Protein AF-A0A378IUX1-F1 (afdb_monomer_lite)

Structure (mmCIF, N/CA/C/O backbone):
data_AF-A0A378IUX1-F1
#
_entry.id   AF-A0A378IUX1-F1
#
loop_
_atom_site.group_PDB
_atom_site.id
_atom_site.type_symbol
_atom_site.label_atom_id
_atom_site.label_alt_id
_atom_site.label_comp_id
_atom_site.label_asym_id
_atom_site.label_entity_id
_atom_site.label_seq_id
_atom_site.pdbx_PDB_ins_code
_atom_site.Cartn_x
_atom_site.Cartn_y
_atom_site.Cartn_z
_atom_site.occupancy
_atom_site.B_iso_or_equiv
_atom_site.auth_seq_id
_atom_site.auth_comp_id
_atom_site.auth_asym_id
_atom_site.auth_atom_id
_atom_site.pdbx_PDB_model_num
ATOM 1 N N . MET A 1 1 ? 16.741 -1.127 6.888 1.00 83.56 1 MET A N 1
ATOM 2 C CA . MET A 1 1 ? 15.355 -0.860 6.449 1.00 83.56 1 MET A CA 1
ATOM 3 C C . MET A 1 1 ? 14.398 -1.537 7.403 1.00 83.56 1 MET A C 1
ATOM 5 O O . MET A 1 1 ? 14.775 -2.522 8.029 1.00 83.56 1 MET A O 1
ATOM 9 N N . THR A 1 2 ? 13.186 -1.009 7.507 1.00 84.69 2 THR A N 1
ATOM 10 C CA . THR A 1 2 ? 12.166 -1.514 8.423 1.00 84.69 2 THR A CA 1
ATOM 11 C C . THR A 1 2 ? 10.949 -1.941 7.622 1.00 84.69 2 THR A C 1
ATOM 13 O O . THR A 1 2 ? 10.458 -1.163 6.807 1.00 84.69 2 THR A O 1
ATOM 16 N N . ALA A 1 3 ? 10.473 -3.161 7.853 1.00 89.38 3 ALA A N 1
ATOM 17 C CA . ALA A 1 3 ? 9.149 -3.585 7.415 1.00 89.38 3 ALA A CA 1
ATOM 18 C C . ALA A 1 3 ? 8.216 -3.563 8.625 1.00 89.38 3 ALA A C 1
ATOM 20 O O . ALA A 1 3 ? 8.625 -3.911 9.732 1.00 89.38 3 ALA A O 1
ATOM 21 N N . PHE A 1 4 ? 6.982 -3.123 8.429 1.00 88.31 4 PHE A N 1
ATOM 22 C CA . PHE A 1 4 ? 5.976 -3.065 9.480 1.00 88.31 4 PHE A CA 1
ATOM 23 C C . PHE A 1 4 ? 4.612 -3.413 8.896 1.00 88.31 4 PHE A C 1
ATOM 25 O O . PHE A 1 4 ? 4.411 -3.400 7.682 1.00 88.31 4 PHE A O 1
ATOM 32 N N . LYS A 1 5 ? 3.671 -3.714 9.782 1.00 90.12 5 LYS A N 1
ATOM 33 C CA . LYS A 1 5 ? 2.271 -3.929 9.443 1.00 90.12 5 LYS A CA 1
ATOM 34 C C . LYS A 1 5 ? 1.439 -2.894 10.183 1.00 90.12 5 LYS A C 1
ATOM 36 O O . LYS A 1 5 ? 1.731 -2.570 11.329 1.00 90.12 5 LYS A O 1
ATOM 41 N N . ALA A 1 6 ? 0.407 -2.396 9.522 1.00 90.25 6 ALA A N 1
ATOM 42 C CA . ALA A 1 6 ? -0.575 -1.499 10.103 1.00 90.25 6 ALA A CA 1
ATOM 43 C C . ALA A 1 6 ? -1.974 -1.970 9.707 1.00 90.25 6 ALA A C 1
ATOM 45 O O . ALA A 1 6 ? -2.153 -2.559 8.638 1.00 90.25 6 ALA A O 1
ATOM 46 N N . TYR A 1 7 ? -2.958 -1.700 10.559 1.00 91.31 7 TYR A N 1
ATOM 47 C CA . TYR A 1 7 ? -4.359 -1.852 10.194 1.00 91.31 7 TYR A CA 1
ATOM 48 C C . TYR A 1 7 ? -4.957 -0.506 9.865 1.00 91.31 7 TYR A C 1
ATOM 50 O O . TYR A 1 7 ? -4.741 0.471 10.577 1.00 91.31 7 TYR A O 1
ATOM 58 N N . ILE A 1 8 ? -5.747 -0.497 8.802 1.00 92.31 8 ILE A N 1
ATOM 59 C CA . ILE A 1 8 ? -6.495 0.661 8.350 1.00 92.31 8 ILE A CA 1
ATOM 60 C C . ILE A 1 8 ? -7.976 0.298 8.411 1.00 92.31 8 ILE A C 1
ATOM 62 O O . ILE A 1 8 ? -8.383 -0.750 7.907 1.00 92.31 8 ILE A O 1
ATOM 66 N N . LYS A 1 9 ? -8.784 1.165 9.019 1.00 94.75 9 LYS A N 1
ATOM 67 C CA . LYS A 1 9 ? -10.243 1.072 9.021 1.00 94.75 9 LYS A CA 1
ATOM 68 C C . LYS A 1 9 ? -10.832 2.450 8.775 1.00 94.75 9 LYS A C 1
ATOM 70 O O . LYS A 1 9 ? -10.573 3.386 9.517 1.00 94.75 9 LYS A O 1
ATOM 75 N N . THR A 1 10 ? -11.676 2.552 7.759 1.00 96.56 10 THR A N 1
ATOM 76 C CA . THR A 1 10 ? -12.397 3.781 7.425 1.00 96.56 10 THR A CA 1
ATOM 77 C C . THR A 1 10 ? -13.798 3.442 6.922 1.00 96.56 10 THR A C 1
ATOM 79 O O . THR A 1 10 ? -14.038 2.343 6.417 1.00 96.56 10 THR A O 1
ATOM 82 N N . LYS A 1 11 ? -14.730 4.385 7.078 1.00 96.62 11 LYS A N 1
ATOM 83 C CA . LYS A 1 11 ? -16.038 4.364 6.401 1.00 96.62 11 LYS A CA 1
ATOM 84 C C . LYS A 1 11 ? -16.059 5.243 5.144 1.00 96.62 11 LYS A C 1
ATOM 86 O O . LYS A 1 11 ? -17.016 5.175 4.385 1.00 96.62 11 LYS A O 1
ATOM 91 N N . LYS A 1 12 ? -15.018 6.049 4.929 1.00 97.75 12 LYS A N 1
ATOM 92 C CA . LYS A 1 1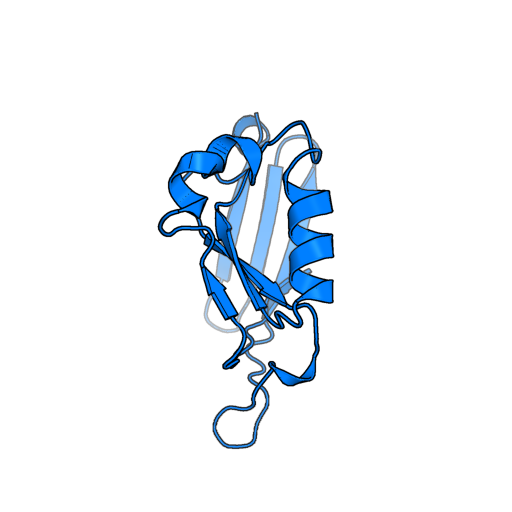2 ? -14.832 6.963 3.796 1.00 97.75 12 LYS A CA 1
ATOM 93 C C . LYS A 1 12 ? -13.653 6.492 2.945 1.00 97.75 12 LYS A C 1
ATOM 95 O O . LYS A 1 12 ? -12.683 7.216 2.722 1.00 97.75 12 LYS A O 1
ATOM 100 N N . GLY A 1 13 ? -13.725 5.226 2.546 1.00 97.12 13 GLY A N 1
ATOM 101 C CA . GLY A 1 13 ? -12.757 4.595 1.663 1.00 97.12 13 GLY A CA 1
ATOM 102 C C . GLY A 1 13 ? -13.263 4.542 0.226 1.00 97.12 13 GLY A C 1
ATOM 103 O O . GLY A 1 13 ? -14.470 4.473 -0.000 1.00 97.12 13 GLY A O 1
ATOM 104 N N . ILE A 1 14 ? -12.345 4.519 -0.737 1.00 97.31 14 ILE A N 1
ATOM 105 C CA . ILE A 1 14 ? -12.668 4.271 -2.147 1.00 97.31 14 ILE A CA 1
ATOM 106 C C . ILE A 1 14 ? -11.730 3.218 -2.737 1.00 97.31 14 ILE A C 1
ATOM 108 O O . ILE A 1 14 ? -10.532 3.199 -2.463 1.00 97.31 14 ILE A O 1
ATOM 112 N N . ASP A 1 15 ? -12.281 2.307 -3.533 1.00 97.69 15 ASP A N 1
ATOM 113 C CA . ASP A 1 15 ? -11.512 1.271 -4.217 1.00 97.69 15 ASP A CA 1
ATOM 114 C C . ASP A 1 15 ? -11.394 1.623 -5.704 1.00 97.69 15 ASP A C 1
ATOM 116 O O . ASP A 1 15 ? -12.325 1.407 -6.483 1.00 97.69 15 ASP A O 1
ATOM 120 N N . LEU A 1 16 ? -10.244 2.178 -6.104 1.00 97.75 16 LEU A N 1
ATOM 121 C CA . LEU A 1 16 ? -9.990 2.561 -7.497 1.00 97.75 16 LEU A CA 1
ATOM 122 C C . LEU A 1 16 ? -9.730 1.344 -8.403 1.00 97.75 16 LEU A C 1
ATOM 124 O O . LEU A 1 16 ? -9.610 1.504 -9.615 1.00 97.75 16 LEU A O 1
ATOM 128 N N . THR A 1 17 ? -9.668 0.130 -7.842 1.00 96.50 17 THR A N 1
ATOM 129 C CA . THR A 1 17 ? -9.558 -1.129 -8.603 1.00 96.50 17 THR A CA 1
ATOM 130 C C . THR A 1 17 ? -10.921 -1.651 -9.075 1.00 96.50 17 THR A C 1
ATOM 132 O O . THR A 1 17 ? -11.009 -2.683 -9.744 1.00 96.50 17 THR A O 1
ATOM 135 N N . LYS A 1 18 ? -12.015 -0.957 -8.732 1.00 97.25 18 LYS A N 1
ATOM 136 C CA . LYS A 1 18 ? -13.395 -1.327 -9.085 1.00 97.25 18 LYS A CA 1
ATOM 137 C C . LYS A 1 18 ? -14.023 -0.321 -10.037 1.00 97.25 18 LYS A C 1
ATOM 139 O O . LYS A 1 18 ? -13.520 0.782 -10.228 1.00 97.25 18 LYS A O 1
ATOM 144 N N . ALA A 1 19 ? -15.141 -0.713 -10.643 1.00 95.62 19 ALA A N 1
ATOM 145 C CA . ALA A 1 19 ? -15.924 0.182 -11.482 1.00 95.62 19 ALA A CA 1
ATOM 146 C C . ALA A 1 19 ? -16.419 1.403 -10.673 1.00 95.62 19 ALA A C 1
ATOM 148 O O . ALA A 1 19 ? -16.801 1.243 -9.513 1.00 95.62 19 ALA A O 1
ATOM 149 N N . PRO A 1 20 ? -16.432 2.611 -11.267 1.00 95.62 20 PRO A N 1
ATOM 150 C CA . PRO A 1 20 ? -16.059 2.910 -12.656 1.00 95.62 20 PRO A CA 1
ATOM 151 C C . PRO A 1 20 ? -14.546 3.116 -12.884 1.00 95.62 20 PRO A C 1
ATOM 153 O O . PRO A 1 20 ? -14.118 3.259 -14.025 1.00 95.62 20 PRO A O 1
ATOM 156 N N . PHE A 1 21 ? -13.732 3.147 -11.827 1.00 96.88 21 PHE A N 1
ATOM 157 C CA . PHE A 1 21 ? -12.320 3.552 -11.872 1.00 96.88 21 PHE A CA 1
ATOM 158 C C . PHE A 1 21 ? -11.396 2.554 -12.562 1.00 96.88 21 PHE A C 1
ATOM 160 O O . PHE A 1 21 ? -10.434 2.970 -13.205 1.00 96.88 21 PHE A O 1
ATOM 167 N N . ASN A 1 22 ? -11.710 1.261 -12.507 1.00 95.19 22 ASN A N 1
ATOM 168 C CA . ASN A 1 22 ? -10.942 0.241 -13.219 1.00 95.19 22 ASN A CA 1
ATOM 169 C C . ASN A 1 22 ? -10.911 0.469 -14.744 1.00 95.19 22 ASN A C 1
ATOM 171 O O . ASN A 1 22 ? -9.926 0.127 -15.390 1.00 95.19 22 ASN A O 1
ATOM 175 N N . GLY A 1 23 ? -11.925 1.130 -15.320 1.00 96.44 23 GLY A N 1
ATOM 176 C CA . GLY A 1 23 ? -11.923 1.553 -16.726 1.00 96.44 23 GLY A CA 1
ATOM 177 C C . GLY A 1 23 ? -10.889 2.640 -17.056 1.00 96.44 23 GLY A C 1
ATOM 178 O O . GLY A 1 23 ? -10.551 2.832 -18.221 1.00 96.44 23 GLY A O 1
ATOM 179 N N . TYR A 1 24 ? -10.356 3.321 -16.038 1.00 96.19 24 TYR A N 1
ATOM 180 C CA . TYR A 1 24 ? -9.362 4.395 -16.145 1.00 96.19 24 TYR A CA 1
ATOM 181 C C . TYR A 1 24 ? -8.023 4.019 -15.498 1.00 96.19 24 TYR A C 1
ATOM 183 O O . TYR A 1 24 ? -7.192 4.885 -15.219 1.00 96.19 24 TYR A O 1
ATOM 191 N N . GLN A 1 25 ? -7.801 2.731 -15.235 1.00 94.12 25 GLN A N 1
ATOM 192 C CA . GLN A 1 25 ? -6.627 2.242 -14.517 1.00 94.12 25 GLN A CA 1
ATOM 193 C C . GLN A 1 25 ? -5.308 2.695 -15.161 1.00 94.12 25 GLN A C 1
ATOM 195 O O . GLN A 1 25 ? -4.394 3.114 -14.457 1.00 94.12 25 GLN A O 1
ATOM 200 N N . ASN A 1 26 ? -5.208 2.663 -16.493 1.00 93.94 26 ASN A N 1
ATOM 201 C CA . ASN A 1 26 ? -3.988 3.059 -17.207 1.00 93.94 26 ASN A CA 1
ATOM 202 C C . ASN A 1 26 ? -3.645 4.544 -17.010 1.00 93.94 26 ASN A C 1
ATOM 204 O O . ASN A 1 26 ? -2.472 4.918 -16.996 1.00 93.94 26 ASN A O 1
ATOM 208 N N . GLN A 1 27 ? -4.664 5.386 -16.849 1.00 96.38 27 GLN A N 1
ATOM 209 C CA . GLN A 1 27 ? -4.530 6.813 -16.590 1.00 96.38 27 GLN A CA 1
ATOM 210 C C . GLN A 1 27 ? -4.223 7.075 -15.110 1.00 96.38 27 GLN A C 1
ATOM 212 O O . GLN A 1 27 ? -3.307 7.836 -14.796 1.00 96.38 27 GLN A O 1
ATOM 217 N N . ILE A 1 28 ? -4.957 6.419 -14.205 1.00 95.88 28 ILE A N 1
ATOM 218 C CA . ILE A 1 28 ? -4.809 6.562 -12.748 1.00 95.88 28 ILE A CA 1
ATOM 219 C C . ILE A 1 28 ? -3.442 6.041 -12.276 1.00 95.88 28 ILE A C 1
ATOM 221 O O . ILE A 1 28 ? -2.794 6.682 -11.452 1.00 95.88 28 ILE A O 1
ATOM 225 N N . SER A 1 29 ? -2.976 4.921 -12.829 1.00 95.12 29 SER A N 1
ATOM 226 C CA . SER A 1 29 ? -1.724 4.247 -12.459 1.00 95.12 29 SER A CA 1
ATOM 227 C C . SER A 1 29 ? -0.663 4.343 -13.560 1.00 95.12 29 SER A C 1
ATOM 229 O O . SER A 1 29 ? 0.093 3.401 -13.807 1.00 95.12 29 SER A O 1
ATOM 231 N N . SER A 1 30 ? -0.578 5.493 -14.231 1.00 94.56 30 SER A N 1
ATOM 232 C CA . SER A 1 30 ? 0.441 5.727 -15.256 1.00 94.56 30 SER A CA 1
ATOM 233 C C . SER A 1 30 ? 1.855 5.747 -14.661 1.00 94.56 30 SER A C 1
ATOM 235 O O . SER A 1 30 ? 2.148 6.432 -13.682 1.00 94.56 30 SER A O 1
ATOM 237 N N . LYS A 1 31 ? 2.785 5.025 -15.303 1.00 91.69 31 LYS A N 1
ATOM 238 C CA . LYS A 1 31 ? 4.217 5.026 -14.943 1.00 91.69 31 LYS A CA 1
ATOM 239 C C . LYS A 1 31 ? 4.911 6.365 -15.222 1.00 91.69 31 LYS A C 1
ATOM 241 O O . LYS A 1 31 ? 5.981 6.608 -14.666 1.00 91.69 31 LYS A O 1
ATOM 246 N N . LYS A 1 32 ? 4.352 7.176 -16.128 1.00 94.38 32 LYS A N 1
ATOM 247 C CA . LYS A 1 32 ? 5.047 8.304 -16.777 1.00 94.38 32 LYS A CA 1
ATOM 248 C C . LYS A 1 32 ? 4.402 9.664 -16.532 1.00 94.38 32 LYS A C 1
ATOM 250 O O . LYS A 1 32 ? 5.079 10.673 -16.678 1.00 94.38 32 LYS A O 1
ATOM 255 N N . SER A 1 33 ? 3.117 9.698 -16.195 1.00 95.25 33 SER A N 1
ATOM 256 C CA . SER A 1 33 ? 2.369 10.939 -16.002 1.00 95.25 33 SER A CA 1
ATOM 257 C C . SER A 1 33 ? 1.526 10.852 -14.742 1.00 95.25 33 SER A C 1
ATOM 259 O O . SER A 1 33 ? 0.982 9.798 -14.428 1.00 95.25 33 SER A O 1
ATOM 261 N N . TYR A 1 34 ? 1.397 11.976 -14.048 1.00 94.06 34 TYR A N 1
ATOM 262 C CA . TYR A 1 34 ? 0.513 12.109 -12.895 1.00 94.06 34 TYR A CA 1
ATOM 263 C C . TYR A 1 34 ? -0.747 12.929 -13.200 1.00 94.06 34 TYR A C 1
ATOM 265 O O . TYR A 1 34 ? -1.540 13.154 -12.290 1.00 94.06 34 TYR A O 1
ATOM 273 N N . GLU A 1 35 ? -0.953 13.316 -14.463 1.00 97.06 35 GLU A N 1
ATOM 274 C CA . GLU A 1 35 ? -2.026 14.203 -14.939 1.00 97.06 35 GLU A CA 1
ATOM 275 C C . GLU A 1 35 ? -3.426 13.810 -14.453 1.00 97.06 35 GLU A C 1
ATOM 277 O O . GLU A 1 35 ? -4.204 14.680 -14.092 1.00 97.06 35 GLU A O 1
ATOM 282 N N . TYR A 1 36 ? -3.734 12.513 -14.374 1.00 96.44 36 TYR A N 1
ATOM 283 C CA . TYR A 1 36 ? -5.024 12.034 -13.865 1.00 96.44 36 TYR A CA 1
ATOM 284 C C . TYR A 1 36 ? -4.992 11.754 -12.359 1.00 96.44 36 TYR A C 1
ATOM 286 O O . TYR A 1 36 ? -5.921 12.101 -11.633 1.00 96.44 36 TYR A O 1
ATOM 294 N N . SER A 1 37 ? -3.911 11.141 -11.871 1.00 96.69 37 SER A N 1
ATOM 295 C CA . SER A 1 37 ? -3.783 10.732 -10.464 1.00 96.69 37 SER A CA 1
ATOM 296 C C . SER A 1 37 ? -3.745 11.904 -9.473 1.00 96.69 37 SER A C 1
ATOM 298 O O . SER A 1 37 ? -4.297 11.792 -8.380 1.00 96.69 37 SER A O 1
ATOM 300 N N . GLN A 1 38 ? -3.119 13.030 -9.834 1.00 97.00 38 GLN A N 1
ATOM 301 C CA . GLN A 1 38 ? -2.973 14.188 -8.949 1.00 97.00 38 GLN A CA 1
ATOM 302 C C . GLN A 1 38 ? -4.298 14.936 -8.749 1.00 97.00 38 GLN A C 1
ATOM 304 O O . GLN A 1 38 ? -4.694 15.084 -7.590 1.00 97.00 38 GLN A O 1
ATOM 309 N N . PRO A 1 39 ? -5.028 15.344 -9.810 1.00 98.12 39 PRO A N 1
ATOM 310 C CA . PRO A 1 39 ? -6.359 15.926 -9.654 1.00 98.12 39 PRO A CA 1
ATOM 311 C C . PRO A 1 39 ? -7.338 14.966 -8.983 1.00 98.12 39 PRO A C 1
ATOM 313 O O . PRO A 1 39 ? -8.065 15.374 -8.083 1.00 98.12 39 PRO A O 1
ATOM 316 N N . LEU A 1 40 ? -7.314 13.673 -9.338 1.00 97.75 40 LEU A N 1
ATOM 317 C CA . LEU A 1 40 ? -8.145 12.673 -8.661 1.00 97.75 40 LEU A CA 1
ATOM 318 C C . LEU A 1 40 ? -7.848 12.633 -7.156 1.00 97.75 40 LEU A C 1
ATOM 320 O O . LEU A 1 40 ? -8.769 12.651 -6.346 1.00 97.75 40 LEU A O 1
ATOM 324 N N . GLY A 1 41 ? -6.570 12.632 -6.773 1.00 97.56 41 GLY A N 1
ATOM 325 C CA . GLY A 1 41 ? -6.163 12.675 -5.372 1.00 97.56 41 GLY A CA 1
ATOM 326 C C . GLY A 1 41 ? -6.591 13.951 -4.645 1.00 97.56 41 GLY A C 1
ATOM 327 O O . GLY A 1 41 ? -7.017 13.881 -3.494 1.00 97.56 41 GLY A O 1
ATOM 328 N N . MET A 1 42 ? -6.512 15.107 -5.306 1.00 98.12 42 MET A N 1
ATOM 329 C CA . MET A 1 42 ? -7.013 16.381 -4.779 1.00 98.12 42 MET A CA 1
ATOM 330 C C . MET A 1 42 ? -8.522 16.310 -4.522 1.00 98.12 42 MET A C 1
ATOM 332 O O . MET A 1 42 ? -8.945 16.495 -3.383 1.00 98.12 42 MET A O 1
ATOM 336 N N . HIS A 1 43 ? -9.311 15.930 -5.530 1.00 98.12 43 HIS A N 1
ATOM 337 C CA . HIS A 1 43 ? -10.765 15.815 -5.402 1.00 98.12 43 HIS A CA 1
ATOM 338 C C . HIS A 1 43 ? -11.180 14.788 -4.339 1.00 98.12 43 HIS A C 1
ATOM 340 O O . HIS A 1 43 ? -12.135 15.018 -3.604 1.00 98.12 43 HIS A O 1
ATOM 346 N N . MET A 1 44 ? -10.458 13.667 -4.204 1.00 97.81 44 MET A N 1
ATOM 347 C CA . MET A 1 44 ? -10.719 12.694 -3.136 1.00 97.81 44 MET A CA 1
ATOM 348 C C . MET A 1 44 ? -10.503 13.304 -1.744 1.00 97.81 44 MET A C 1
ATOM 350 O O . MET A 1 44 ? -11.329 13.088 -0.857 1.00 97.81 44 MET A O 1
ATOM 354 N N . ARG A 1 45 ? -9.434 14.089 -1.540 1.00 97.12 45 ARG A N 1
ATOM 355 C CA . ARG A 1 45 ? -9.212 14.795 -0.264 1.00 97.12 45 ARG A CA 1
ATOM 356 C C . ARG A 1 45 ? -10.311 15.817 0.013 1.00 97.12 45 ARG A C 1
ATOM 358 O O . ARG A 1 45 ? -10.819 15.856 1.128 1.00 97.12 45 ARG A O 1
ATOM 365 N N . GLU A 1 46 ? -10.697 16.606 -0.988 1.00 98.12 46 GLU A N 1
ATOM 366 C CA . GLU A 1 46 ? -11.769 17.609 -0.874 1.00 98.12 46 GLU A CA 1
ATOM 367 C C . GLU A 1 46 ? -13.133 16.970 -0.577 1.00 98.12 46 GLU A C 1
ATOM 369 O O . GLU A 1 46 ? -13.904 17.493 0.223 1.00 98.12 46 GLU A O 1
ATOM 374 N N . ALA A 1 47 ? -13.398 15.791 -1.143 1.00 97.81 47 ALA A N 1
ATOM 375 C CA . ALA A 1 47 ? -14.585 14.987 -0.856 1.00 97.81 47 ALA A CA 1
ATOM 376 C C . ALA A 1 47 ? -14.539 14.276 0.514 1.00 97.81 47 ALA A C 1
ATOM 378 O O . ALA A 1 47 ? -15.486 13.578 0.882 1.00 97.81 47 ALA A O 1
ATOM 379 N N . GLY A 1 48 ? -13.452 14.425 1.278 1.00 97.94 48 GLY A N 1
ATOM 380 C CA . GLY A 1 48 ? -13.302 13.836 2.607 1.00 97.94 48 GLY A CA 1
ATOM 381 C C . GLY A 1 48 ? -13.020 12.333 2.608 1.00 97.94 48 GLY A C 1
ATOM 382 O O . GLY A 1 48 ? -13.322 11.668 3.600 1.00 97.94 48 GLY A O 1
ATOM 383 N N . ILE A 1 49 ? -12.463 11.786 1.522 1.00 98.38 49 ILE A N 1
ATOM 384 C CA . ILE A 1 49 ? -11.934 10.417 1.498 1.00 98.38 49 ILE A CA 1
ATOM 385 C C . ILE A 1 49 ? -10.737 10.331 2.445 1.00 98.38 49 ILE A C 1
ATOM 387 O O . ILE A 1 49 ? -9.862 11.195 2.451 1.00 98.38 49 ILE A O 1
ATOM 391 N N . GLU A 1 50 ? -10.681 9.263 3.232 1.00 98.31 50 GLU A N 1
ATOM 392 C CA . GLU A 1 50 ? -9.640 9.065 4.246 1.00 98.31 50 GLU A CA 1
ATOM 393 C C . GLU A 1 50 ? -8.606 8.022 3.797 1.00 98.31 50 GLU A C 1
ATOM 395 O O . GLU A 1 50 ? -7.434 8.109 4.165 1.00 98.31 50 GLU A O 1
ATOM 400 N N . ALA A 1 51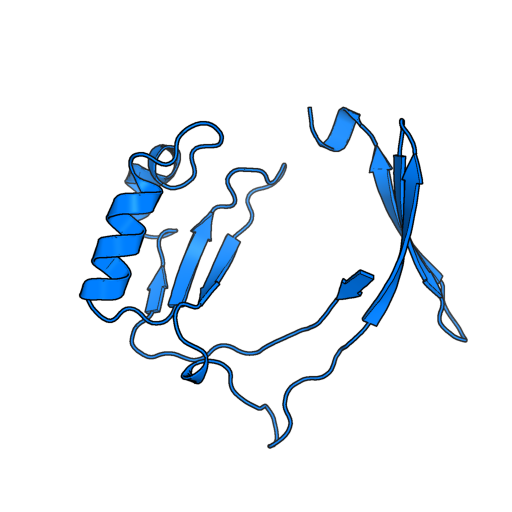 ? -9.017 7.053 2.972 1.00 98.12 51 ALA A N 1
ATOM 401 C CA . ALA A 1 51 ? -8.150 6.002 2.444 1.00 98.12 51 ALA A CA 1
ATOM 402 C C . ALA A 1 51 ? -8.606 5.527 1.064 1.00 98.12 51 ALA A C 1
ATOM 404 O O . ALA A 1 51 ? -9.791 5.597 0.737 1.00 98.12 51 ALA A O 1
ATOM 405 N N . PHE A 1 52 ? -7.691 4.975 0.274 1.00 97.81 52 PHE A N 1
ATOM 406 C CA . PHE A 1 52 ? -8.057 4.371 -1.002 1.00 97.81 52 PHE A CA 1
ATOM 407 C C . PHE A 1 52 ? -7.129 3.242 -1.434 1.00 97.81 52 PHE A C 1
ATOM 409 O O . PHE A 1 52 ? -5.958 3.198 -1.054 1.00 97.81 52 PHE A O 1
ATOM 416 N N . LEU A 1 53 ? -7.673 2.330 -2.239 1.00 97.88 53 LEU A N 1
ATOM 417 C CA . LEU A 1 53 ? -6.922 1.279 -2.922 1.00 97.88 53 LEU A CA 1
ATOM 418 C C . LEU A 1 53 ? -6.667 1.685 -4.370 1.00 97.88 53 LEU A C 1
ATOM 420 O O . LEU A 1 53 ? -7.537 2.279 -5.004 1.00 97.88 53 LEU A O 1
ATOM 424 N N . PHE A 1 54 ? -5.490 1.359 -4.897 1.00 97.00 54 PHE A N 1
ATOM 425 C CA . PHE A 1 54 ? -5.134 1.625 -6.290 1.00 97.00 54 PHE A CA 1
ATOM 426 C C . PHE A 1 54 ? -4.141 0.592 -6.814 1.00 97.00 54 PHE A C 1
ATOM 428 O O . PHE A 1 54 ? -3.366 0.016 -6.051 1.00 97.00 54 PHE A O 1
ATOM 435 N N . GLU A 1 55 ? -4.133 0.361 -8.123 1.00 95.44 55 GLU A N 1
ATOM 436 C CA . GLU A 1 55 ? -3.178 -0.567 -8.721 1.00 95.44 55 GLU A CA 1
ATOM 437 C C . GLU A 1 55 ? -1.773 0.031 -8.783 1.00 95.44 55 GLU A C 1
ATOM 439 O O . GLU A 1 55 ? -1.578 1.209 -9.096 1.00 95.44 55 GLU A O 1
ATOM 444 N N . SER A 1 56 ? -0.768 -0.788 -8.494 1.00 94.00 56 SER A N 1
ATOM 445 C CA . SER A 1 56 ? 0.624 -0.379 -8.569 1.00 94.00 56 SER A CA 1
ATOM 446 C C . SER A 1 56 ? 1.019 -0.095 -10.011 1.00 94.00 56 SER A C 1
ATOM 448 O O . SER A 1 56 ? 1.046 -0.988 -10.851 1.00 94.00 56 SER A O 1
ATOM 450 N N . ALA A 1 57 ? 1.439 1.142 -10.274 1.00 92.19 57 ALA A N 1
ATOM 451 C CA . ALA A 1 57 ? 1.973 1.521 -11.575 1.00 92.19 57 ALA A CA 1
ATOM 452 C C . ALA A 1 57 ? 3.242 0.734 -11.947 1.00 92.19 57 ALA A C 1
ATOM 454 O O . ALA A 1 57 ? 3.567 0.640 -13.121 1.00 92.19 57 ALA A O 1
ATOM 455 N N . ARG A 1 58 ? 4.006 0.206 -10.974 1.00 87.06 58 ARG A N 1
ATOM 456 C CA . ARG A 1 58 ? 5.378 -0.303 -11.188 1.00 87.06 58 ARG A CA 1
ATOM 457 C C . ARG A 1 58 ? 5.568 -1.788 -10.887 1.00 87.06 58 ARG A C 1
ATOM 459 O O . ARG A 1 58 ? 6.650 -2.301 -11.143 1.00 87.06 58 ARG A O 1
ATOM 466 N N . ALA A 1 59 ? 4.567 -2.473 -10.340 1.00 85.12 59 ALA A N 1
ATOM 467 C CA . ALA A 1 59 ? 4.717 -3.884 -10.008 1.00 85.12 59 ALA A CA 1
ATOM 468 C C . ALA A 1 59 ? 4.806 -4.745 -11.283 1.00 85.12 59 ALA A C 1
ATOM 470 O O . ALA A 1 59 ? 4.058 -4.527 -12.235 1.00 85.12 59 ALA A O 1
ATOM 471 N N . LYS A 1 60 ? 5.725 -5.724 -11.301 1.00 79.31 60 LYS A N 1
ATOM 472 C CA . LYS A 1 60 ? 5.834 -6.714 -12.391 1.00 79.31 60 LYS A CA 1
ATOM 473 C C . LYS A 1 60 ? 4.584 -7.596 -12.495 1.00 79.31 60 LYS A C 1
ATOM 475 O O . LYS A 1 60 ? 4.196 -7.981 -13.589 1.00 79.31 60 LYS A O 1
ATOM 480 N N . GLN A 1 61 ? 3.984 -7.920 -11.351 1.00 82.81 61 GLN A N 1
ATOM 481 C CA . GLN A 1 61 ? 2.710 -8.630 -11.241 1.00 82.81 61 GLN A CA 1
ATOM 482 C C . GLN A 1 61 ? 1.630 -7.659 -10.751 1.00 82.81 61 GLN A C 1
ATOM 484 O O . GLN A 1 61 ? 1.975 -6.746 -9.993 1.00 82.81 61 G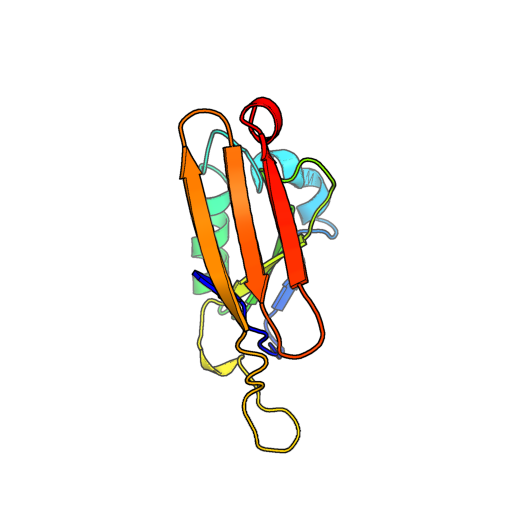LN A O 1
ATOM 489 N N . PRO A 1 62 ? 0.348 -7.840 -11.128 1.00 79.44 62 PRO A N 1
ATOM 490 C CA . PRO A 1 62 ? -0.738 -7.013 -10.614 1.00 79.44 62 PRO A CA 1
ATOM 491 C C . PRO A 1 62 ? -0.706 -6.966 -9.084 1.00 79.44 62 PRO A C 1
ATOM 493 O O . PRO A 1 62 ? -0.716 -7.998 -8.413 1.00 79.44 62 PRO A O 1
ATOM 496 N N . GLY A 1 63 ? -0.617 -5.758 -8.532 1.00 90.25 63 GLY A N 1
ATOM 497 C CA . GLY A 1 63 ? -0.487 -5.533 -7.098 1.00 90.25 63 GLY A CA 1
ATOM 498 C C . GLY A 1 63 ? -1.285 -4.312 -6.679 1.00 90.25 63 GLY A C 1
ATOM 499 O O . GLY A 1 63 ? -1.278 -3.299 -7.376 1.00 90.25 63 GLY A O 1
ATOM 500 N N . ILE A 1 64 ? -1.968 -4.411 -5.541 1.00 95.31 64 ILE A N 1
ATOM 501 C CA . ILE A 1 64 ? -2.793 -3.334 -4.994 1.00 95.31 64 ILE A CA 1
ATOM 502 C C . ILE A 1 64 ? -1.992 -2.604 -3.922 1.00 95.31 64 ILE A C 1
ATOM 504 O O . ILE A 1 64 ? -1.497 -3.210 -2.972 1.00 95.31 64 ILE A O 1
ATOM 508 N N . ASN A 1 65 ? -1.901 -1.291 -4.071 1.00 96.25 65 ASN A N 1
ATOM 509 C CA . ASN A 1 65 ? -1.412 -0.393 -3.045 1.00 96.25 65 ASN A CA 1
ATOM 510 C C . ASN A 1 65 ? -2.583 0.167 -2.239 1.00 96.25 65 ASN A C 1
ATOM 512 O O . ASN A 1 65 ? -3.703 0.306 -2.734 1.00 96.25 65 ASN A O 1
ATOM 516 N N . VAL A 1 66 ? -2.286 0.550 -1.002 1.00 96.00 66 VAL A N 1
ATOM 517 C CA . VAL A 1 66 ? -3.188 1.308 -0.139 1.00 96.00 66 VAL A CA 1
ATOM 518 C C . VAL A 1 66 ? -2.579 2.674 0.139 1.00 96.00 66 VAL A C 1
ATOM 520 O O . VAL A 1 66 ? -1.373 2.797 0.362 1.00 96.00 66 VAL A O 1
ATOM 523 N N . ALA A 1 67 ? -3.414 3.701 0.127 1.00 96.31 67 ALA A N 1
ATOM 524 C CA . ALA A 1 67 ? -3.059 5.050 0.523 1.00 96.31 67 ALA A CA 1
ATOM 525 C C . ALA A 1 67 ? -3.968 5.524 1.659 1.00 96.31 67 ALA A C 1
ATOM 527 O O . ALA A 1 67 ? -5.149 5.185 1.718 1.00 96.31 67 ALA A O 1
ATOM 528 N N . ALA A 1 68 ? -3.387 6.321 2.551 1.00 96.81 68 ALA A N 1
ATOM 529 C CA . ALA A 1 68 ? -4.038 6.933 3.698 1.00 96.81 68 ALA A CA 1
ATOM 530 C C . ALA A 1 68 ? -3.819 8.446 3.624 1.00 96.81 68 ALA A C 1
ATOM 532 O O . ALA A 1 68 ? -2.682 8.896 3.460 1.00 96.81 68 ALA A O 1
ATOM 533 N N . TYR A 1 69 ? -4.887 9.230 3.728 1.00 97.25 69 TYR A N 1
ATOM 534 C CA . TYR A 1 69 ? -4.806 10.689 3.773 1.00 97.25 69 TYR A CA 1
ATOM 535 C C . TYR A 1 69 ? -4.801 11.247 5.184 1.00 97.25 69 TYR A C 1
ATOM 537 O O . TYR A 1 69 ? -4.258 12.333 5.385 1.00 97.25 69 TYR A O 1
ATOM 545 N N . THR A 1 70 ? -5.356 10.512 6.143 1.00 95.44 70 THR A N 1
ATOM 546 C CA . THR A 1 70 ? -5.438 10.954 7.530 1.00 95.44 70 THR A CA 1
ATOM 547 C C . THR A 1 70 ? -4.968 9.839 8.470 1.00 95.44 70 THR A C 1
ATOM 549 O O . THR A 1 70 ? -5.104 8.658 8.138 1.00 95.44 70 THR A O 1
ATOM 552 N N . PRO A 1 71 ? -4.350 10.167 9.616 1.00 94.69 71 PRO A N 1
ATOM 553 C CA . PRO A 1 71 ? -3.811 9.161 10.527 1.00 94.69 71 PRO A CA 1
ATOM 554 C C . PRO A 1 71 ? -4.880 8.450 11.378 1.00 94.69 71 PRO A C 1
ATOM 556 O O . PRO A 1 71 ? -4.618 7.380 11.920 1.00 94.69 71 PRO A O 1
ATOM 559 N N . GLU A 1 72 ? -6.090 8.996 11.498 1.00 94.56 72 GLU A N 1
ATOM 560 C CA . GLU A 1 72 ? -7.155 8.484 12.379 1.00 94.56 72 GLU A CA 1
ATOM 561 C C . GLU A 1 72 ? -7.699 7.123 11.931 1.00 94.56 72 GLU A C 1
ATOM 563 O O . GLU A 1 72 ? -8.305 6.398 12.720 1.00 94.56 72 GLU A O 1
ATOM 568 N N . ILE A 1 73 ? -7.466 6.753 10.671 1.00 95.19 73 ILE A N 1
ATOM 569 C CA . ILE A 1 73 ? -7.866 5.453 10.131 1.00 95.19 73 ILE A CA 1
ATOM 570 C C . ILE A 1 73 ? -6.973 4.310 10.620 1.00 95.19 73 ILE A C 1
ATOM 572 O O . ILE A 1 73 ? -7.331 3.144 10.438 1.00 95.19 73 ILE A O 1
ATOM 576 N N . PHE A 1 74 ? -5.793 4.610 11.176 1.00 93.38 74 PHE A N 1
ATOM 577 C CA . PHE A 1 74 ? -4.890 3.586 11.684 1.00 93.38 74 PHE A CA 1
ATOM 578 C C . PHE A 1 74 ? -5.393 3.079 13.031 1.00 93.38 74 PHE A C 1
ATOM 580 O O . PHE A 1 74 ? -5.415 3.808 14.022 1.00 93.38 74 PHE A O 1
ATOM 587 N N . ILE A 1 75 ? -5.784 1.807 13.076 1.00 91.94 75 ILE A N 1
ATOM 588 C CA . ILE A 1 75 ? -6.377 1.208 14.272 1.00 91.94 75 ILE A CA 1
ATOM 589 C C . ILE A 1 75 ? -5.425 0.241 14.969 1.00 91.94 75 ILE A C 1
ATOM 591 O O . ILE A 1 75 ? -4.524 -0.355 14.373 1.00 91.94 75 ILE A O 1
ATOM 595 N N . LYS A 1 76 ? -5.684 0.062 16.261 1.00 89.12 76 LYS A N 1
ATOM 596 C CA . LYS A 1 76 ? -5.072 -0.968 17.093 1.00 89.12 76 LYS A CA 1
ATOM 597 C C . LYS A 1 76 ? -5.811 -2.295 16.929 1.00 89.12 76 LYS A C 1
ATOM 599 O O . LYS A 1 76 ? -7.018 -2.316 16.700 1.00 89.12 76 LYS A O 1
ATOM 604 N N . GLU A 1 77 ? -5.099 -3.396 17.115 1.00 80.06 77 GLU A N 1
ATOM 605 C CA . GLU A 1 77 ? -5.685 -4.720 17.327 1.00 80.06 77 GLU A CA 1
ATOM 606 C C . GLU A 1 77 ? -5.379 -5.147 18.766 1.00 80.06 77 GLU A C 1
ATOM 608 O O . GLU A 1 77 ? -4.241 -5.029 19.213 1.00 80.06 77 GLU A O 1
ATOM 613 N N . LYS A 1 78 ? -6.394 -5.605 19.514 1.00 80.38 78 LYS A N 1
ATOM 614 C CA . LYS A 1 78 ? -6.268 -5.966 20.944 1.00 80.38 78 LYS A CA 1
ATOM 615 C C . LYS A 1 78 ? -5.615 -4.854 21.788 1.00 80.38 78 LYS A C 1
ATOM 617 O O . LYS A 1 78 ? -4.699 -5.109 22.563 1.00 80.38 78 LYS A O 1
ATOM 622 N N . ASP A 1 79 ? -6.051 -3.613 21.571 1.00 75.94 79 ASP A N 1
ATOM 623 C CA . ASP A 1 79 ? -5.551 -2.399 22.238 1.00 75.94 79 ASP A CA 1
ATOM 624 C C . ASP A 1 79 ? -4.052 -2.103 22.068 1.00 75.94 79 ASP A C 1
ATOM 626 O O . ASP A 1 79 ? -3.504 -1.207 22.718 1.00 75.94 79 ASP A O 1
ATOM 630 N N . GLN A 1 80 ? -3.396 -2.763 21.113 1.00 73.88 80 GLN A N 1
ATOM 631 C CA . GLN A 1 80 ? -2.010 -2.508 20.742 1.00 73.88 80 GLN A CA 1
ATOM 632 C C . GLN A 1 80 ? -1.923 -2.137 19.261 1.00 73.88 80 GLN A C 1
ATOM 634 O O . GLN A 1 80 ? -2.593 -2.716 18.404 1.00 73.88 80 GLN A O 1
ATOM 639 N N . TYR A 1 81 ? -1.098 -1.141 18.933 1.00 67.25 81 TYR A N 1
ATOM 640 C CA . TYR A 1 81 ? -0.705 -0.972 17.537 1.00 67.25 81 TYR A CA 1
ATOM 641 C C . TYR A 1 81 ? 0.086 -2.213 17.142 1.00 67.25 81 TYR A C 1
ATOM 643 O O . TYR A 1 81 ? 0.976 -2.625 17.889 1.00 67.25 81 TYR A O 1
ATOM 651 N N . ILE A 1 82 ? -0.229 -2.813 15.992 1.00 70.62 82 ILE A N 1
ATOM 652 C CA . ILE A 1 82 ? 0.602 -3.908 15.501 1.00 70.62 82 ILE A CA 1
ATOM 653 C C . ILE A 1 82 ? 2.028 -3.394 15.336 1.00 70.62 82 ILE A C 1
ATOM 655 O O . ILE A 1 82 ? 2.294 -2.464 14.579 1.00 70.62 82 ILE A O 1
ATOM 659 N N . SER A 1 83 ? 2.949 -4.060 16.018 1.00 64.62 83 SER A N 1
ATOM 660 C CA . SER A 1 83 ? 4.382 -3.852 15.901 1.00 64.62 83 SER A CA 1
ATOM 661 C C . SER A 1 83 ? 5.040 -5.141 15.414 1.00 64.62 83 SER A C 1
ATOM 663 O O . SER A 1 83 ? 5.922 -5.700 16.053 1.00 64.62 83 SER A O 1
ATOM 665 N N . SER A 1 84 ? 4.668 -5.618 14.222 1.00 74.69 84 SER A N 1
ATOM 666 C CA . SER A 1 84 ? 5.487 -6.611 13.506 1.00 74.69 84 SER A CA 1
ATOM 667 C C . SER A 1 84 ? 6.673 -5.914 12.826 1.00 74.69 84 SER A C 1
ATOM 669 O O . SER A 1 84 ? 6.891 -6.054 11.622 1.00 74.69 84 SER A O 1
ATOM 671 N N . ILE A 1 85 ? 7.376 -5.074 13.589 1.00 85.56 85 ILE A N 1
ATOM 672 C CA . ILE A 1 85 ? 8.533 -4.328 13.113 1.00 85.56 85 ILE A CA 1
ATOM 673 C C . ILE A 1 85 ? 9.641 -5.340 12.866 1.00 85.56 85 ILE A C 1
ATOM 675 O O . ILE A 1 85 ? 10.109 -6.019 13.777 1.00 85.56 85 ILE A O 1
ATOM 679 N N . GLN A 1 86 ? 10.064 -5.433 11.617 1.00 89.38 86 GLN A N 1
ATOM 680 C CA . GLN A 1 86 ? 11.163 -6.279 11.200 1.00 89.38 86 GLN A CA 1
ATOM 681 C C . GLN A 1 86 ? 12.326 -5.399 10.768 1.00 89.38 86 GLN A C 1
ATOM 683 O O . GLN A 1 86 ? 12.167 -4.499 9.939 1.00 89.38 86 GLN A O 1
ATOM 688 N N . ASN A 1 87 ? 13.509 -5.697 11.298 1.00 89.12 87 ASN A N 1
ATOM 689 C CA . ASN A 1 87 ? 14.743 -5.037 10.903 1.00 89.12 87 ASN A CA 1
ATOM 690 C C . ASN A 1 87 ? 15.417 -5.837 9.789 1.00 89.12 87 ASN A C 1
ATOM 692 O O . ASN A 1 87 ? 15.835 -6.977 9.984 1.00 89.12 87 ASN A O 1
ATOM 696 N N . TRP A 1 88 ? 15.526 -5.213 8.621 1.00 93.88 88 TRP A N 1
ATOM 697 C CA . TRP A 1 88 ? 16.136 -5.788 7.430 1.00 93.88 88 TRP A CA 1
ATOM 698 C C . TRP A 1 88 ? 17.443 -5.068 7.116 1.00 93.88 88 TRP A C 1
ATOM 700 O O . TRP A 1 88 ? 17.489 -3.834 7.001 1.00 93.88 88 TRP A O 1
ATOM 710 N N . ARG A 1 89 ? 18.513 -5.838 6.921 1.00 94.88 89 ARG A N 1
ATOM 711 C CA . ARG A 1 89 ? 19.760 -5.335 6.350 1.00 94.88 89 ARG A CA 1
ATOM 712 C C . ARG A 1 89 ? 19.571 -5.195 4.845 1.00 94.88 89 ARG A C 1
ATOM 714 O O . ARG A 1 89 ? 19.227 -6.170 4.191 1.00 94.88 89 ARG A O 1
ATOM 721 N N . CYS A 1 90 ? 19.807 -3.999 4.317 1.00 95.44 90 CYS A N 1
ATOM 722 C CA . CYS A 1 90 ? 19.827 -3.745 2.880 1.00 95.44 90 CYS A CA 1
ATOM 723 C C . CYS A 1 90 ? 21.282 -3.607 2.428 1.00 95.44 90 CYS A C 1
ATOM 725 O O . CYS A 1 90 ? 22.033 -2.825 3.016 1.00 95.44 90 CYS A O 1
ATOM 727 N N . LEU A 1 91 ? 21.676 -4.378 1.421 1.00 93.75 91 LEU A N 1
ATOM 728 C CA . LEU A 1 91 ? 22.954 -4.262 0.731 1.00 93.75 91 LEU A CA 1
ATOM 729 C C . LEU A 1 91 ? 22.664 -4.015 -0.743 1.00 93.75 91 LEU A C 1
ATOM 731 O O . LEU A 1 91 ? 21.963 -4.799 -1.370 1.00 93.75 91 LEU A O 1
ATOM 735 N N . ALA A 1 92 ? 23.206 -2.936 -1.293 1.00 93.31 92 ALA A N 1
ATOM 736 C CA . ALA A 1 92 ? 22.996 -2.570 -2.684 1.00 93.31 92 ALA A CA 1
ATOM 737 C C . ALA A 1 92 ? 24.336 -2.317 -3.374 1.00 93.31 92 ALA A C 1
ATOM 739 O O . ALA A 1 92 ? 25.233 -1.688 -2.811 1.00 93.31 92 ALA A O 1
ATOM 740 N N . ASN A 1 93 ? 24.458 -2.798 -4.606 1.00 92.31 93 ASN A N 1
ATOM 741 C CA . ASN A 1 93 ? 25.516 -2.421 -5.535 1.00 92.31 93 ASN A CA 1
ATOM 742 C C . ASN A 1 93 ? 24.919 -2.201 -6.935 1.00 92.31 93 ASN A C 1
ATOM 744 O O . ASN A 1 93 ? 23.708 -2.275 -7.121 1.00 92.31 93 ASN A O 1
ATOM 748 N N . LYS A 1 94 ? 25.771 -1.937 -7.933 1.00 91.31 94 LYS A N 1
ATOM 749 C CA . LYS A 1 94 ? 25.343 -1.642 -9.312 1.00 91.31 94 LYS A CA 1
ATOM 750 C C . LYS A 1 94 ? 24.499 -2.735 -9.993 1.00 91.31 94 LYS A C 1
ATOM 752 O O . LYS A 1 94 ? 23.824 -2.436 -10.969 1.00 91.31 94 LYS A O 1
ATOM 757 N N . ASN A 1 95 ? 24.567 -3.977 -9.517 1.00 90.12 95 ASN A N 1
ATOM 758 C CA . ASN A 1 95 ? 23.947 -5.137 -10.157 1.00 90.12 95 ASN A CA 1
ATOM 759 C C . ASN A 1 95 ? 22.800 -5.731 -9.331 1.00 90.12 95 ASN A C 1
ATOM 761 O O . ASN A 1 95 ? 21.908 -6.352 -9.904 1.00 90.12 95 ASN A O 1
ATOM 765 N N . VAL A 1 96 ? 22.849 -5.599 -8.001 1.00 92.44 96 VAL A N 1
ATOM 766 C CA . VAL A 1 96 ? 21.921 -6.285 -7.097 1.00 92.44 96 VAL A CA 1
ATOM 767 C C . VAL A 1 96 ? 21.575 -5.442 -5.875 1.00 92.44 96 VAL A C 1
ATOM 769 O O . VAL A 1 96 ? 22.430 -4.758 -5.303 1.00 92.44 96 VAL A O 1
ATOM 772 N N . ILE A 1 97 ? 20.320 -5.554 -5.450 1.00 94.50 97 ILE A N 1
ATOM 773 C CA . ILE A 1 97 ? 19.826 -5.111 -4.149 1.00 94.50 97 ILE A CA 1
ATOM 774 C C . ILE A 1 97 ? 19.389 -6.354 -3.377 1.00 94.50 97 ILE A C 1
ATOM 776 O O . ILE A 1 97 ? 18.523 -7.099 -3.829 1.00 94.50 97 ILE A O 1
ATOM 780 N N . GLU A 1 98 ? 19.978 -6.575 -2.206 1.00 95.06 98 GLU A N 1
ATOM 781 C CA . GLU A 1 98 ? 19.646 -7.677 -1.309 1.00 95.06 98 GLU A CA 1
ATOM 782 C C . GLU A 1 98 ? 19.098 -7.150 0.021 1.00 95.06 98 GLU A C 1
ATOM 784 O O . GLU A 1 98 ? 19.708 -6.305 0.681 1.00 95.06 98 GLU A O 1
ATOM 789 N N . PHE A 1 99 ? 17.970 -7.711 0.448 1.00 95.75 99 PHE A N 1
ATOM 790 C CA . PHE A 1 99 ? 17.420 -7.566 1.787 1.00 95.75 99 PHE A CA 1
ATOM 791 C C . PHE A 1 99 ? 17.607 -8.871 2.551 1.00 95.75 99 PHE A C 1
ATOM 793 O O . PHE A 1 99 ? 17.067 -9.903 2.162 1.00 95.75 99 PHE A O 1
ATOM 800 N N . THR A 1 100 ? 18.339 -8.825 3.660 1.00 95.69 100 THR A N 1
ATOM 801 C CA . THR A 1 100 ? 18.530 -9.972 4.551 1.00 95.69 100 THR A CA 1
ATOM 802 C C . THR A 1 100 ? 17.969 -9.662 5.937 1.00 95.69 100 THR A C 1
ATOM 804 O O . THR A 1 100 ? 18.278 -8.619 6.521 1.00 95.69 100 THR A O 1
ATOM 807 N N . ARG A 1 101 ? 17.206 -10.601 6.497 1.00 93.69 101 ARG A N 1
ATOM 808 C CA . ARG A 1 101 ? 16.784 -10.620 7.901 1.00 93.69 101 ARG A CA 1
ATOM 809 C C . ARG A 1 101 ? 17.386 -11.844 8.574 1.00 93.69 101 ARG A C 1
ATOM 811 O O . ARG A 1 101 ? 17.221 -12.960 8.090 1.00 93.69 101 ARG A O 1
ATOM 818 N N . ILE A 1 102 ? 18.128 -11.616 9.653 1.00 89.06 102 ILE A N 1
ATOM 819 C CA . ILE A 1 102 ? 18.758 -12.675 10.445 1.00 89.06 102 ILE A CA 1
ATOM 820 C C . ILE A 1 102 ? 17.991 -12.770 11.756 1.00 89.06 102 ILE A C 1
ATOM 822 O O . ILE A 1 102 ? 17.862 -11.780 12.473 1.00 89.06 102 ILE A O 1
ATOM 826 N N . GLU A 1 103 ? 17.493 -13.959 12.047 1.00 86.06 103 GLU A N 1
ATOM 827 C CA . GLU A 1 103 ? 16.877 -14.328 13.313 1.00 86.06 103 GLU A CA 1
ATOM 828 C C . GLU A 1 103 ? 17.725 -15.415 13.985 1.00 86.06 103 GLU A C 1
ATOM 830 O O . GLU A 1 103 ? 18.659 -15.950 13.391 1.00 86.06 103 GLU A O 1
ATOM 835 N N . ILE A 1 104 ? 17.404 -15.759 15.234 1.00 86.25 104 ILE A N 1
ATOM 836 C CA . ILE A 1 104 ? 18.168 -16.753 16.008 1.00 86.25 104 ILE A CA 1
ATOM 837 C C . ILE A 1 104 ? 18.170 -18.127 15.317 1.00 86.25 104 ILE A C 1
ATOM 839 O O . ILE A 1 104 ? 19.176 -18.829 15.352 1.00 86.25 104 ILE A O 1
ATOM 843 N N . LEU A 1 105 ? 17.054 -18.503 14.685 1.00 91.12 105 LEU A N 1
ATOM 844 C CA . LEU A 1 105 ? 16.854 -19.829 14.085 1.00 91.12 105 LEU A CA 1
ATOM 845 C C . LEU A 1 105 ? 16.732 -19.805 12.556 1.00 91.12 105 LEU A C 1
ATOM 847 O O . LEU A 1 105 ? 16.642 -20.863 11.939 1.00 91.12 105 LEU A O 1
ATOM 851 N N . ALA A 1 106 ? 16.696 -18.625 11.936 1.00 88.38 106 ALA A N 1
ATOM 852 C CA . ALA A 1 106 ? 16.397 -18.493 10.517 1.00 88.38 106 ALA A CA 1
ATOM 853 C C . ALA A 1 106 ? 17.134 -17.320 9.870 1.00 88.38 106 ALA A C 1
ATOM 855 O O . ALA A 1 106 ? 17.502 -16.336 10.512 1.00 88.38 106 ALA A O 1
ATOM 856 N N . ARG A 1 107 ? 17.306 -17.416 8.552 1.00 91.50 107 ARG A N 1
ATOM 857 C CA . ARG A 1 107 ? 17.758 -16.313 7.710 1.00 91.50 107 ARG A CA 1
ATOM 858 C C . ARG A 1 107 ? 16.843 -16.210 6.504 1.00 91.50 107 ARG A C 1
ATOM 860 O O . ARG A 1 107 ? 16.781 -17.128 5.693 1.00 91.50 107 ARG A O 1
ATOM 867 N N . GLU A 1 108 ? 16.195 -15.065 6.365 1.00 94.25 108 GLU A N 1
ATOM 868 C CA . GLU A 1 108 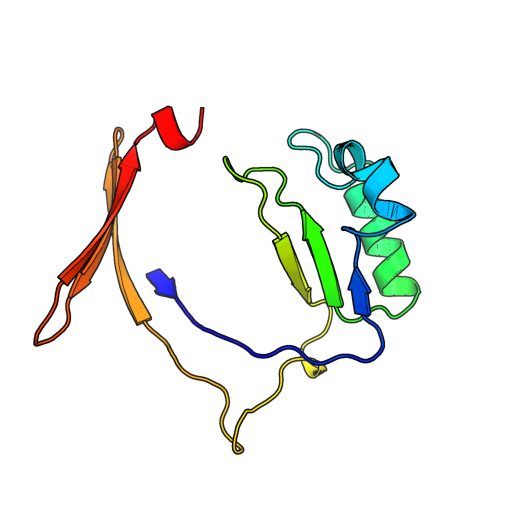? 15.407 -14.730 5.186 1.00 94.25 108 GLU A CA 1
ATOM 869 C C . GLU A 1 108 ? 16.177 -13.779 4.285 1.00 94.25 108 GLU A C 1
ATOM 871 O O . GLU A 1 108 ? 16.901 -12.893 4.754 1.00 94.25 108 GLU A O 1
ATOM 876 N N . ARG A 1 109 ? 16.017 -13.969 2.976 1.00 94.19 109 ARG A N 1
ATOM 877 C CA . ARG A 1 109 ? 16.753 -13.216 1.971 1.00 94.19 109 ARG A CA 1
ATOM 878 C C . ARG A 1 109 ? 15.905 -12.973 0.736 1.00 94.19 109 ARG A C 1
ATOM 880 O O . ARG A 1 109 ? 15.388 -13.916 0.147 1.00 94.19 109 ARG A O 1
ATOM 887 N N . TRP A 1 110 ? 15.862 -11.718 0.318 1.00 93.00 110 TRP A N 1
ATOM 888 C CA . TRP A 1 110 ? 15.264 -11.268 -0.932 1.00 93.00 110 TRP A CA 1
ATOM 889 C C . TRP A 1 110 ? 16.335 -10.571 -1.753 1.00 93.00 110 TRP A C 1
ATOM 891 O O . TRP A 1 110 ? 17.098 -9.776 -1.212 1.00 93.00 110 TRP A O 1
ATOM 901 N N . SER A 1 111 ? 16.411 -10.874 -3.042 1.00 93.44 111 SER A N 1
ATOM 902 C CA . SER A 1 111 ? 17.424 -10.328 -3.938 1.00 93.44 111 SER A CA 1
ATOM 903 C C . SER A 1 111 ? 16.763 -9.908 -5.237 1.00 93.44 111 SER A C 1
ATOM 905 O O . SER A 1 111 ? 15.993 -10.679 -5.802 1.00 93.44 111 SER A O 1
ATOM 907 N N . PHE A 1 112 ? 17.100 -8.713 -5.703 1.00 91.12 112 PHE A N 1
ATOM 908 C CA . PHE A 1 112 ? 16.576 -8.123 -6.927 1.00 91.12 112 PHE A CA 1
ATOM 909 C C . PHE A 1 112 ? 17.746 -7.679 -7.799 1.00 91.12 112 PHE A C 1
ATOM 911 O O . PHE A 1 112 ? 18.657 -6.998 -7.320 1.00 91.12 112 PHE A O 1
ATOM 918 N N . SER A 1 113 ? 17.734 -8.093 -9.058 1.00 91.25 113 SER A N 1
ATOM 919 C CA . SER A 1 113 ? 18.711 -7.694 -10.070 1.00 91.25 113 SER A CA 1
ATOM 920 C C . SER A 1 113 ? 18.304 -6.382 -10.742 1.00 91.25 113 SER A C 1
ATOM 922 O O . SER A 1 113 ? 17.182 -5.908 -10.575 1.00 91.25 113 SER A O 1
ATOM 924 N N . LYS A 1 114 ? 19.203 -5.779 -11.524 1.00 83.75 114 LYS A N 1
ATOM 925 C CA . LYS A 1 114 ? 18.867 -4.601 -12.342 1.00 83.75 114 LYS A CA 1
ATOM 926 C C . LYS A 1 114 ? 17.704 -4.878 -13.305 1.00 83.75 114 LYS A C 1
ATOM 928 O O . LYS A 1 114 ? 16.791 -4.063 -13.396 1.00 83.75 114 LYS A O 1
ATOM 933 N N . ASP A 1 115 ? 17.691 -6.065 -13.904 1.00 84.25 115 ASP A N 1
ATOM 934 C CA . ASP A 1 115 ? 16.652 -6.549 -14.825 1.00 84.25 115 ASP A CA 1
ATOM 935 C C . ASP A 1 115 ? 15.284 -6.727 -14.129 1.00 84.25 115 ASP A C 1
ATOM 937 O O . ASP A 1 115 ? 14.258 -6.995 -14.760 1.00 84.25 115 ASP A O 1
ATOM 941 N N . ASP A 1 116 ? 15.232 -6.570 -12.799 1.00 78.31 116 ASP A N 1
ATOM 942 C CA . ASP A 1 116 ? 13.979 -6.506 -12.058 1.00 78.31 116 ASP A CA 1
ATOM 943 C C . ASP A 1 116 ? 13.239 -5.174 -12.141 1.00 78.31 116 ASP A C 1
ATOM 945 O O . ASP A 1 116 ? 12.078 -5.089 -11.729 1.00 78.31 116 ASP A O 1
ATOM 949 N N . PHE A 1 117 ? 13.866 -4.159 -12.728 1.00 72.31 117 PHE A N 1
ATOM 950 C CA . PHE A 1 117 ? 13.328 -2.803 -12.786 1.00 72.31 117 PHE A CA 1
ATOM 951 C C . PHE A 1 117 ? 13.354 -2.184 -14.191 1.00 72.31 117 PHE A C 1
ATOM 953 O O . PHE A 1 117 ? 12.933 -1.035 -14.339 1.00 72.31 117 PHE A O 1
ATOM 960 N N . GLU A 1 118 ? 13.816 -2.935 -15.194 1.00 63.19 118 GLU A N 1
ATOM 961 C CA . GLU A 1 118 ? 13.754 -2.603 -16.628 1.00 63.19 118 GLU A CA 1
ATOM 962 C C . GLU A 1 118 ? 12.530 -3.260 -17.285 1.00 63.19 118 GLU A C 1
ATOM 964 O O . GLU A 1 118 ? 11.863 -2.567 -18.089 1.00 63.19 118 GLU A O 1
#

Organism: NCBI:txid453

Secondary structure (DSSP, 8-state):
-EE---EE--SSEEETTSTTGGGGHHHHT-SS--TTHHHHHHHHHHTT--EEEEE-SS-SS--EEEEESSGGGEE-BTTB-----EE-EEEE-SSEEEEEEE-SS-EEEEEEEGGG--

Foldseek 3Di:
DKDFDWAFADPQEEECCDPPNVVVQCVCLPPPDCVPVPVVVVVSVVVVRAKYWHWHSQDPDTDIDIDGPDPVRTDPDPPHTGGPIFDWDWDDDPFKIKTWGDDPVDIDIDMDTPVNRD

pLDDT: mean 91.58, std 7.49, range [63.19, 98.38]

Sequence (118 aa):
MTAFKAYIKTKKGIDLTKAPFNGYQNQISSKKSYEYSQPLGMHMREAGIEAFLFESARAKQPGINVAAYTPEIFIKEKDQYISSIQNWRCLANKNVIEFTRIEILARERWSFSKDDFE

Radius of gyration: 17.75 Å; chains: 1; bounding box: 42×37×39 Å

=== Feature glossary ===
The record interleaves many kinds of information about one protein. Here is each kind framed as the question it answers.

Q: What does the local fold look like, residue by residue?
A: A 3Di character summarizes, for each residue, the relative orientation of the Cα frame of its nearest spatial neighbor. Because it encodes fold topology rather than chemistry, 3Di alignments detect remote structural similarity that sequence alignment misses.

Q: Which residues are in helices, strands, or loops?
A: Secondary structure is the local, repeating backbone conformation. DSSP classifies it into eight states by reading the hydrogen-bond network: three helix types (H, G, I), two β types (E, B), two non-regular types (T, S), and unstructured coil (-).

Q: How big and how compact is the whole molecule?
A: Three whole-structure scalars: the radius of gyration (RMS distance of Cα from centroid, in Å), the count of Cα–Cα contacts (pairs closer than 8 Å and separated by more than four residues in sequence — i.e. tertiary, not local, contacts), and the bounding-box dimensions. Together they distinguish compact globular folds from extended fibres or disordered chains.

Q: How confident is the AlphaFold model at each residue?
A: For AlphaFold models, the B-factor field carries pLDDT — the model's own estimate of local accuracy on a 0–100 scale. Regions with pLDDT<50 should be treated as essentially unmodeled; they often correspond to intrinsically disordered segments.
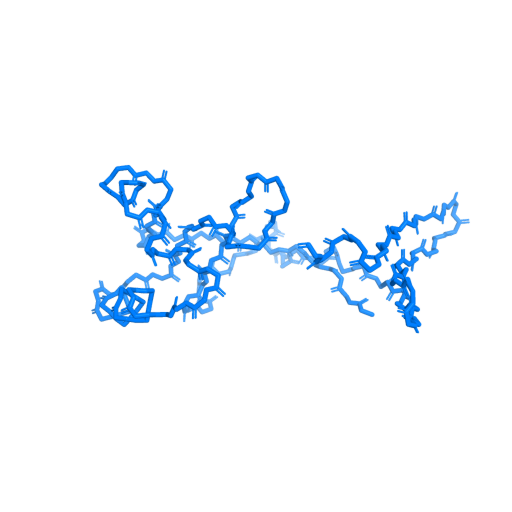
Q: What family and function is it annotated with?
A: Functional annotations link the protein to curated databases. InterPro entries identify conserved domains and families by matching the sequence against member-database signatures (Pfam, PROSITE, CDD, …). Gene Ontology (GO) terms describe molecular function, biological process, and cellular component in a controlled vocabulary. CATH places the structure in a hierarchical fold classification (Class/Architecture/Topology/Homologous-superfamily). The organism is the source species.

Q: What known structures does this most resemble?
A: Nearest PDB neighbors are the top structural matches found by Foldseek when searching this structure against the entire Protein Data Bank. Each hit reports a TM-score (0 to 1; >0.5 almost always implies the same fold) and an E-value. These are *structural* homologs — they may share no detectable sequence similarity.

Q: Which residues are buried vs exposed?
A: Solvent-accessible surface area (SASA) is the area in Å² traced out by the centre of a 1.4 Å probe sphere (a water molecule) rolled over the protein's van der Waals surface (Shrake–Rupley / Lee–Richards construction). Buried residues have near-zero SASA; fully exposed residues can exceed 200 Å². The total SASA scales roughly with the number of surface residues.

Q: What are the backbone torsion angles?
A: φ (phi) and ψ (psi) are the two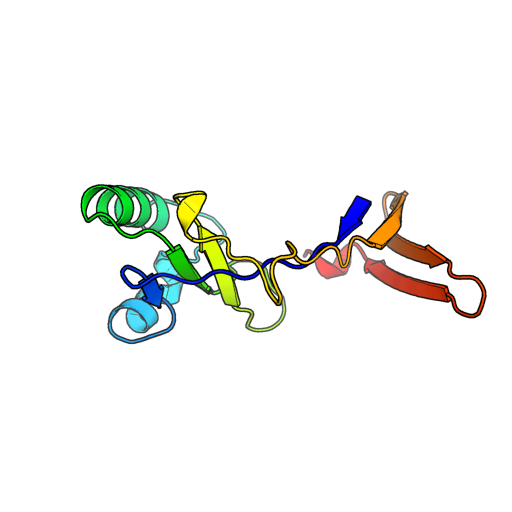 rotatable backbone dihedrals per residue: φ is the C(i-1)–N–Cα–C torsion, ψ is the N–Cα–C–N(i+1) torsion, both in degrees on (−180°, 180°]. α-helical residues cluster near (−60°, −45°); β-strand residues near (−120°, +130°). A Ramachandran plot is simply a scatter of (φ, ψ) for every residue.

Q: Are the domains correctly placed relative to each other?
A: Predicted aligned error is AlphaFold's pairwise confidence. Unlike pLDDT (per-residue), PAE is per-residue-pair and captures whether two parts of the structure are correctly placed relative to each other. Units are ångströms of expected positional error.

Q: What if only a Cα trace is available?
A: P-SEA three-state annotation labels each residue as helix, strand, or coil based purely on the geometry of the Cα trace. It serves as a fallback when the full backbone (and thus DSSP) is unavailable.

Q: What is the amino-acid chain?
A: This is the polypeptide sequence — one letter per residue, N-terminus first. Length ranges from a few dozen residues for small domains to over a thousand for large multi-domain proteins.

Q: What do the rendered images show?
A: The six renders are orthographic views along the three Cartesian axes in both directions. Representation (cartoon, sticks, or surface) and color scheme (sequence-rainbow or by-chain) vary across proteins so the training set covers all the common visualization conventions.

Q: What do the diagnostic plots show?
A: Plot images: a contact map (which residues are close in 3D, as an N×N binary image), a Ramachandran scatter (backbone torsion angles, revealing secondary-structure composition at a glance), and — for AlphaFold structures — a PAE heatmap (pairwise prediction confidence).

Q: How mobile is each atom in the crystal?
A: B-factor (Debye–Waller factor) reflects atomic displacement in the crystal lattice. It is an experimental observable (units Å²), not a prediction; low values mean the atom is pinned down, high values mean it moves or is heterogeneous across the crystal.

Q: Where is each backbone atom in 3D?
A: The mmCIF table is the protein's shape written out atom by atom. For each backbone N, Cα, C, and carbonyl O, it records an (x, y, z) coordinate triple in Å plus the residue type, chain letter, and residue number.